Protein AF-A0A357M2C9-F1 (afdb_monomer_lite)

Secondary structure (DSSP, 8-state):
------EEEESS-EEES-EEEEEEEEEEEEEESS-EEEEEEEEEEEEEEEEEEEEEEEEEEESS-EEEEEEEEEEEEEEEE-GGG--TT-GGG--EEEEEEEEEEEEESSEEEEEEEEEEEEE-TT-EEEEEEEEEEEEE-TTSEEEEEEE---

Structure (mmCIF, N/CA/C/O backbone):
data_AF-A0A357M2C9-F1
#
_entry.id   AF-A0A357M2C9-F1
#
loop_
_atom_site.group_PDB
_atom_site.id
_atom_site.type_symbol
_atom_site.label_atom_id
_atom_site.label_alt_id
_atom_site.label_comp_id
_atom_site.label_asym_id
_atom_site.label_entity_id
_atom_site.label_seq_id
_atom_site.pdbx_PDB_ins_code
_atom_site.Cartn_x
_atom_site.Cartn_y
_atom_site.Cartn_z
_atom_site.occupancy
_atom_site.B_iso_or_equiv
_atom_site.auth_seq_id
_atom_site.auth_comp_id
_atom_site.auth_asym_id
_atom_site.auth_atom_id
_atom_site.pdbx_PDB_model_num
ATOM 1 N N . LYS A 1 1 ? 20.982 -2.834 26.273 1.00 33.38 1 LYS A N 1
ATOM 2 C CA . LYS A 1 1 ? 19.939 -1.896 25.787 1.00 33.38 1 LYS A CA 1
ATOM 3 C C . LYS A 1 1 ? 20.613 -0.927 24.812 1.00 33.38 1 LYS A C 1
ATOM 5 O O . LYS A 1 1 ? 21.085 0.119 25.224 1.00 33.38 1 LYS A O 1
ATOM 10 N N . VAL A 1 2 ? 20.811 -1.340 23.558 1.00 24.73 2 VAL A N 1
ATOM 11 C CA . VAL A 1 2 ? 21.519 -0.534 22.548 1.00 24.73 2 VAL A CA 1
ATOM 12 C C . VAL A 1 2 ? 20.490 -0.154 21.496 1.00 24.73 2 VAL A C 1
ATOM 14 O O . VAL A 1 2 ? 20.064 -1.004 20.722 1.00 24.73 2 VAL A O 1
ATOM 17 N N . SER A 1 3 ? 20.064 1.107 21.519 1.00 31.16 3 SER A N 1
ATOM 18 C CA . SER A 1 3 ? 19.352 1.736 20.409 1.00 31.16 3 SER A CA 1
ATOM 19 C C . SER A 1 3 ? 20.303 1.738 19.211 1.00 31.16 3 SER A C 1
ATOM 21 O O . SER A 1 3 ? 21.279 2.486 19.189 1.00 31.16 3 SER A O 1
ATOM 23 N N . ARG A 1 4 ? 20.094 0.825 18.258 1.00 30.69 4 ARG A N 1
ATOM 24 C CA . ARG A 1 4 ? 20.867 0.767 17.014 1.00 30.69 4 ARG A CA 1
ATOM 25 C C . ARG A 1 4 ? 20.050 1.429 15.911 1.00 30.69 4 ARG A C 1
ATOM 27 O O . ARG A 1 4 ? 19.405 0.746 15.128 1.00 30.69 4 ARG A O 1
ATOM 34 N N . ARG A 1 5 ? 20.119 2.762 15.850 1.00 31.97 5 ARG A N 1
ATOM 35 C CA . ARG A 1 5 ? 19.625 3.547 14.711 1.00 31.97 5 ARG A CA 1
ATOM 36 C C . ARG A 1 5 ? 20.379 3.134 13.446 1.00 31.97 5 ARG A C 1
ATOM 38 O O . ARG A 1 5 ? 21.489 3.604 13.211 1.00 31.97 5 ARG A O 1
ATOM 45 N N . PHE A 1 6 ? 19.786 2.263 12.637 1.00 37.00 6 PHE A N 1
ATOM 46 C CA . PHE A 1 6 ? 20.271 1.950 11.294 1.00 37.00 6 PHE A CA 1
ATOM 47 C C . PHE A 1 6 ? 19.428 2.712 10.272 1.00 37.00 6 PHE A C 1
ATOM 49 O O . PHE A 1 6 ? 18.284 2.358 10.003 1.00 37.00 6 PHE A O 1
ATOM 56 N N . GLN A 1 7 ? 20.002 3.770 9.698 1.00 32.69 7 GLN A N 1
ATOM 57 C CA . GLN A 1 7 ? 19.506 4.374 8.464 1.00 32.69 7 GLN A CA 1
ATOM 58 C C . GLN A 1 7 ? 20.240 3.703 7.305 1.00 32.69 7 GLN A C 1
ATOM 60 O O . GLN A 1 7 ? 21.418 3.972 7.082 1.00 32.69 7 GLN A O 1
ATOM 65 N N . SER A 1 8 ? 19.567 2.818 6.570 1.00 44.16 8 SER A N 1
ATOM 66 C CA . SER A 1 8 ? 20.094 2.361 5.282 1.00 44.16 8 SER A CA 1
ATOM 67 C C . SER A 1 8 ? 19.531 3.263 4.186 1.00 44.16 8 SER A C 1
ATOM 69 O O . SER A 1 8 ? 18.324 3.306 3.953 1.00 44.16 8 SER A O 1
ATOM 71 N N . VAL A 1 9 ? 20.413 4.042 3.556 1.00 40.59 9 VAL A N 1
ATOM 72 C CA . VAL A 1 9 ? 20.125 4.789 2.328 1.00 40.59 9 VAL A CA 1
ATOM 73 C C . VAL A 1 9 ? 20.823 4.039 1.207 1.00 40.59 9 VAL A C 1
ATOM 75 O O . VAL A 1 9 ? 22.041 4.122 1.077 1.00 40.59 9 VAL A O 1
ATOM 78 N N . CYS A 1 10 ? 20.075 3.261 0.426 1.00 46.44 10 CYS A N 1
ATOM 79 C CA . CYS A 1 10 ? 20.645 2.576 -0.730 1.00 46.44 10 CYS A CA 1
ATOM 80 C C . CYS A 1 10 ? 20.231 3.285 -2.021 1.00 46.44 10 CYS A C 1
ATOM 82 O O . CYS A 1 10 ? 19.047 3.350 -2.353 1.00 46.44 10 CYS A O 1
ATOM 84 N N . LEU A 1 11 ? 21.230 3.805 -2.736 1.00 36.22 11 LEU A N 1
ATOM 85 C CA . LEU A 1 11 ? 21.119 4.444 -4.052 1.00 36.22 11 LEU A CA 1
ATOM 86 C C . LEU A 1 11 ? 21.347 3.436 -5.207 1.00 36.22 11 LEU A C 1
ATOM 88 O O . LEU A 1 11 ? 21.660 3.840 -6.322 1.00 36.22 11 LEU A O 1
ATOM 92 N N . GLY A 1 12 ? 21.214 2.128 -4.937 1.00 46.25 12 GLY A N 1
ATOM 93 C CA . GLY A 1 12 ? 21.448 1.026 -5.881 1.00 46.25 12 GLY A CA 1
ATOM 94 C C . GLY A 1 12 ? 20.541 -0.192 -5.632 1.00 46.25 12 GLY A C 1
ATOM 95 O O . GLY A 1 12 ? 19.543 -0.098 -4.920 1.00 46.25 12 GLY A O 1
ATOM 96 N N . GLY A 1 13 ? 20.869 -1.340 -6.238 1.00 40.19 13 GLY A N 1
ATOM 97 C CA . GLY A 1 13 ? 20.123 -2.593 -6.071 1.00 40.19 13 GLY A CA 1
ATOM 98 C C . GLY A 1 13 ? 20.445 -3.283 -4.745 1.00 40.19 13 GLY A C 1
ATOM 99 O O . GLY A 1 13 ? 21.511 -3.878 -4.617 1.00 40.19 13 GLY A O 1
ATOM 100 N N . LEU A 1 14 ? 19.536 -3.233 -3.770 1.00 54.22 14 LEU A N 1
ATOM 101 C CA . LEU A 1 14 ? 19.736 -3.870 -2.465 1.00 54.22 14 LEU A CA 1
ATOM 102 C C . LEU A 1 14 ? 18.947 -5.182 -2.384 1.00 54.22 14 LEU A C 1
ATOM 104 O O . LEU A 1 14 ? 17.717 -5.173 -2.448 1.00 54.22 14 LEU A O 1
ATOM 108 N N . ARG A 1 15 ? 19.672 -6.299 -2.237 1.00 49.38 15 ARG A N 1
ATOM 109 C CA . ARG A 1 15 ? 19.131 -7.617 -1.881 1.00 49.38 15 ARG A CA 1
ATOM 110 C C . ARG A 1 15 ? 19.517 -7.932 -0.447 1.00 49.38 15 ARG A C 1
ATOM 112 O O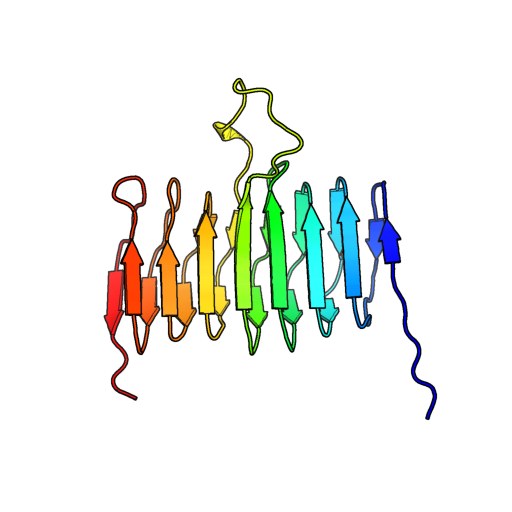 . ARG A 1 15 ? 20.687 -8.188 -0.182 1.00 49.38 15 ARG A O 1
ATOM 119 N N . VAL A 1 16 ? 18.551 -7.908 0.465 1.00 59.19 16 VAL A N 1
ATOM 120 C CA . VAL A 1 16 ? 18.781 -8.290 1.866 1.00 59.19 16 VAL A CA 1
ATOM 121 C C . VAL A 1 16 ? 17.982 -9.543 2.184 1.00 59.19 16 VAL A C 1
ATOM 123 O O . VAL A 1 16 ? 16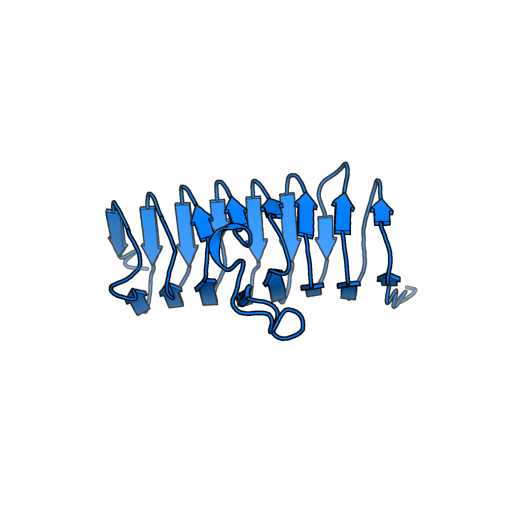.863 -9.713 1.696 1.00 59.19 16 VAL A O 1
ATOM 126 N N . GLN A 1 17 ? 18.574 -10.422 2.989 1.00 42.91 17 GLN A N 1
ATOM 127 C CA . GLN A 1 17 ? 17.877 -11.591 3.512 1.00 42.91 17 GLN A CA 1
ATOM 128 C C . GLN A 1 17 ? 16.994 -11.215 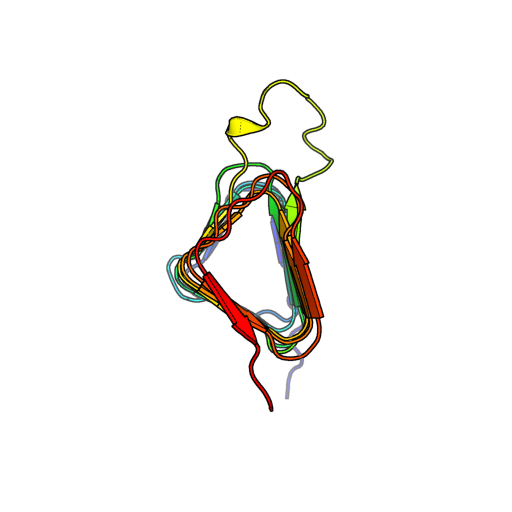4.702 1.00 42.91 17 GLN A C 1
ATOM 130 O O . GLN A 1 17 ? 15.823 -11.537 4.658 1.00 42.91 17 GLN A O 1
ATOM 135 N N . HIS A 1 18 ? 17.494 -10.458 5.685 1.00 41.72 18 HIS A N 1
ATOM 136 C CA . HIS A 1 18 ? 16.724 -10.036 6.861 1.00 41.72 18 HIS A CA 1
ATOM 137 C C . HIS A 1 18 ? 16.897 -8.538 7.128 1.00 41.72 18 HIS A C 1
ATOM 139 O O . HIS A 1 18 ? 18.018 -8.025 7.073 1.00 41.72 18 HIS A O 1
ATOM 145 N N . ILE A 1 19 ? 15.807 -7.828 7.423 1.00 62.38 19 ILE A N 1
ATOM 146 C CA . ILE A 1 19 ? 15.833 -6.385 7.683 1.00 62.38 19 ILE A CA 1
ATOM 147 C C . ILE A 1 19 ? 15.105 -6.102 8.985 1.00 62.38 19 ILE A C 1
ATOM 149 O O . ILE A 1 19 ? 13.907 -6.332 9.092 1.00 62.38 19 ILE A O 1
ATOM 153 N N . GLN A 1 20 ? 15.848 -5.538 9.932 1.00 52.69 20 GLN A N 1
ATOM 154 C CA . GLN A 1 20 ? 15.314 -4.914 11.131 1.00 52.69 20 GLN A CA 1
ATOM 155 C C . GLN A 1 20 ? 15.961 -3.532 11.227 1.00 52.69 20 GLN A C 1
ATOM 157 O O . GLN A 1 20 ? 17.167 -3.416 11.453 1.00 52.69 20 GLN A O 1
ATOM 162 N N . ALA A 1 21 ? 15.186 -2.490 10.943 1.00 58.56 21 ALA A N 1
ATOM 163 C CA . ALA A 1 21 ? 15.667 -1.115 10.913 1.00 58.56 21 ALA A CA 1
ATOM 164 C C . ALA A 1 21 ? 14.552 -0.149 11.323 1.00 58.56 21 ALA A C 1
ATOM 166 O O . ALA A 1 21 ? 13.401 -0.329 10.930 1.00 58.56 21 ALA A O 1
ATOM 167 N N . ASP A 1 22 ? 14.911 0.909 12.049 1.00 54.69 22 ASP A N 1
ATOM 168 C CA . ASP A 1 22 ? 13.975 1.975 12.437 1.00 54.69 22 ASP A CA 1
ATOM 169 C C . ASP A 1 22 ? 13.476 2.739 11.193 1.00 54.69 22 ASP A C 1
ATOM 171 O O . ASP A 1 22 ? 12.319 3.152 11.089 1.00 54.69 22 ASP A O 1
ATOM 175 N N . ARG A 1 23 ? 14.358 2.914 10.196 1.00 56.22 23 ARG A N 1
ATOM 176 C CA . ARG A 1 23 ? 14.035 3.589 8.936 1.00 56.22 23 ARG A CA 1
ATOM 177 C C . ARG A 1 23 ? 14.798 2.992 7.762 1.00 56.22 23 ARG A C 1
ATOM 179 O O . ARG A 1 23 ? 16.027 3.061 7.704 1.00 56.22 23 ARG A O 1
ATOM 186 N N . LEU A 1 24 ? 14.061 2.495 6.776 1.00 67.94 24 LEU A N 1
ATOM 187 C CA . LEU A 1 24 ? 14.617 2.076 5.490 1.00 67.94 24 LEU A CA 1
ATOM 188 C C . LEU A 1 24 ? 14.308 3.123 4.420 1.00 67.94 24 LEU A C 1
ATOM 190 O O . LEU A 1 24 ? 13.157 3.527 4.285 1.00 67.94 24 LEU A O 1
ATOM 194 N N . LYS A 1 25 ? 15.328 3.553 3.662 1.00 65.50 25 LYS A N 1
ATOM 195 C CA . LYS A 1 25 ? 15.178 4.410 2.479 1.00 65.50 25 LYS A CA 1
ATOM 196 C C . LYS A 1 25 ? 15.887 3.781 1.284 1.00 65.50 25 LYS A C 1
ATOM 198 O O . LYS A 1 25 ? 17.114 3.752 1.220 1.00 65.50 25 LYS A O 1
ATOM 203 N N . SER A 1 26 ? 15.121 3.327 0.299 1.00 64.44 26 SER A N 1
ATOM 204 C CA . SER A 1 26 ? 15.677 2.861 -0.976 1.00 64.44 26 SER A CA 1
ATOM 205 C C . SER A 1 26 ? 15.304 3.802 -2.114 1.00 64.44 26 SER A C 1
ATOM 207 O O . SER A 1 26 ? 14.167 4.263 -2.189 1.00 64.44 26 SER A O 1
ATOM 209 N N . SER A 1 27 ? 16.261 4.085 -2.995 1.00 60.62 27 SER A N 1
ATOM 210 C CA . SER A 1 27 ? 16.034 4.755 -4.274 1.00 60.62 27 SER A CA 1
ATOM 211 C C . SER A 1 27 ? 16.590 3.887 -5.401 1.00 60.62 27 SER A C 1
ATOM 213 O O . SER A 1 27 ? 17.799 3.667 -5.444 1.00 60.62 27 SER A O 1
ATOM 215 N N . GLY A 1 28 ? 15.730 3.391 -6.294 1.00 68.19 28 GLY A N 1
ATOM 216 C CA . GLY A 1 28 ? 16.116 2.477 -7.377 1.00 68.19 28 GLY A CA 1
ATOM 217 C C . GLY A 1 28 ? 15.319 1.171 -7.366 1.00 68.19 28 GLY A C 1
ATOM 218 O O . GLY A 1 28 ? 14.097 1.194 -7.492 1.00 68.19 28 GLY A O 1
ATOM 219 N N . TYR A 1 29 ? 15.998 0.028 -7.262 1.00 63.12 29 TYR A N 1
ATOM 220 C CA . TYR A 1 29 ? 15.362 -1.289 -7.157 1.00 63.12 29 TYR A CA 1
ATOM 221 C C . TYR A 1 29 ? 15.661 -1.901 -5.790 1.00 63.12 29 TYR A C 1
ATOM 223 O O . TYR A 1 29 ? 16.814 -2.164 -5.449 1.00 63.12 29 TYR A O 1
ATOM 231 N N . PHE A 1 30 ? 14.612 -2.160 -5.022 1.00 70.44 30 PHE A N 1
ATOM 232 C CA . PHE A 1 30 ? 14.691 -2.830 -3.738 1.00 70.44 30 PHE A CA 1
ATOM 233 C C . PHE A 1 30 ? 14.046 -4.204 -3.838 1.00 70.44 30 PHE A C 1
ATOM 235 O O . PHE A 1 30 ? 12.903 -4.330 -4.277 1.00 70.44 30 PHE A O 1
ATOM 242 N N . SER A 1 31 ? 14.749 -5.239 -3.391 1.00 69.19 31 SER A N 1
ATOM 243 C CA . SER A 1 31 ? 14.124 -6.546 -3.224 1.00 69.19 31 SER A CA 1
ATOM 244 C C . SER A 1 31 ? 14.604 -7.226 -1.960 1.00 69.19 31 SER A C 1
ATOM 246 O O . SER A 1 31 ? 15.810 -7.334 -1.751 1.00 69.19 31 SER A O 1
ATOM 248 N N . ALA A 1 32 ? 13.683 -7.736 -1.156 1.00 69.25 32 ALA A N 1
ATOM 249 C CA . ALA A 1 32 ? 14.007 -8.559 0.001 1.00 69.25 32 ALA A CA 1
ATOM 250 C C . ALA A 1 32 ? 13.602 -10.007 -0.285 1.00 69.25 32 ALA A C 1
ATOM 252 O O . ALA A 1 32 ? 12.560 -10.255 -0.890 1.00 69.25 32 ALA A O 1
ATOM 253 N N . ALA A 1 33 ? 14.457 -10.955 0.103 1.00 60.72 33 ALA A N 1
ATOM 254 C CA . ALA A 1 33 ? 14.182 -12.382 -0.079 1.00 60.72 33 ALA A CA 1
ATOM 255 C C . ALA A 1 33 ? 13.254 -12.948 1.010 1.00 60.72 33 ALA A C 1
ATOM 257 O O . ALA A 1 33 ? 12.643 -13.991 0.800 1.00 60.72 33 ALA A O 1
ATOM 258 N N . GLN A 1 34 ? 13.160 -12.269 2.155 1.00 70.62 34 GLN A N 1
ATOM 259 C CA . GLN A 1 34 ? 12.276 -12.614 3.268 1.00 70.62 34 GLN A CA 1
ATOM 260 C C . GLN A 1 34 ? 11.388 -11.417 3.625 1.00 70.62 34 GLN A C 1
ATOM 262 O O . GLN A 1 34 ? 11.499 -10.336 3.033 1.00 70.62 34 GLN A O 1
ATOM 267 N N . ASP A 1 35 ? 10.519 -11.626 4.607 1.00 83.44 35 ASP A N 1
ATOM 268 C CA . ASP A 1 35 ? 9.646 -10.601 5.162 1.00 83.44 35 ASP A CA 1
ATOM 269 C C . ASP A 1 35 ? 10.449 -9.451 5.788 1.00 83.44 35 ASP A C 1
ATOM 271 O O . ASP A 1 35 ? 11.514 -9.642 6.377 1.00 83.44 35 ASP A O 1
ATOM 275 N N . ALA A 1 36 ? 9.921 -8.235 5.667 1.00 83.62 36 ALA A N 1
ATOM 276 C CA . ALA A 1 36 ? 10.498 -7.035 6.257 1.00 83.62 36 ALA A CA 1
ATOM 277 C C . ALA A 1 36 ? 9.623 -6.538 7.414 1.00 83.62 36 ALA A C 1
ATOM 279 O O . ALA A 1 36 ? 8.423 -6.318 7.233 1.00 83.62 36 ALA A O 1
ATOM 280 N N . ALA A 1 37 ? 10.236 -6.313 8.579 1.00 86.31 37 ALA A N 1
ATOM 281 C CA . ALA A 1 37 ? 9.600 -5.712 9.749 1.00 86.31 37 ALA A CA 1
ATOM 282 C C . ALA A 1 37 ? 10.404 -4.484 10.200 1.00 86.31 37 ALA A C 1
ATOM 284 O O . ALA A 1 37 ? 11.590 -4.584 10.523 1.00 86.31 37 ALA A O 1
ATOM 285 N N . VAL A 1 38 ? 9.775 -3.310 10.172 1.00 85.44 38 VAL A N 1
ATOM 286 C CA . VAL A 1 38 ? 10.428 -2.017 10.442 1.00 85.44 38 VAL A CA 1
ATOM 287 C C . VAL A 1 38 ? 9.518 -1.092 11.248 1.00 85.44 38 VAL A C 1
ATOM 289 O O . VAL A 1 38 ? 8.319 -1.318 11.343 1.00 85.44 38 VAL A O 1
ATOM 292 N N . GLU A 1 39 ? 10.052 -0.009 11.804 1.00 86.56 39 GLU A N 1
ATOM 293 C CA . GLU A 1 39 ? 9.205 1.043 12.387 1.00 86.56 39 GLU A CA 1
ATOM 294 C C . GLU A 1 39 ? 8.626 1.935 11.274 1.00 86.56 39 GLU A C 1
ATOM 296 O O . GLU A 1 39 ? 7.413 2.145 11.189 1.00 86.56 39 GLU A O 1
ATOM 301 N N . THR A 1 40 ? 9.491 2.410 10.368 1.00 85.44 40 THR A N 1
ATOM 302 C CA . THR A 1 40 ? 9.114 3.209 9.192 1.00 85.44 40 THR A CA 1
ATOM 303 C C . THR A 1 40 ? 9.759 2.681 7.909 1.00 85.44 40 THR A C 1
ATOM 305 O O . THR A 1 40 ? 10.967 2.430 7.848 1.00 85.44 40 THR A O 1
ATOM 308 N N . PHE A 1 41 ? 8.964 2.548 6.847 1.00 90.50 41 PHE A N 1
ATOM 309 C CA . PHE A 1 41 ? 9.428 2.127 5.526 1.00 90.50 41 PHE A CA 1
ATOM 310 C C . PHE A 1 41 ? 9.245 3.245 4.503 1.00 90.50 41 PHE A C 1
ATOM 312 O O . PHE A 1 41 ? 8.131 3.715 4.288 1.00 90.50 41 PHE A O 1
ATOM 319 N N . TYR A 1 42 ? 10.318 3.631 3.817 1.00 89.69 42 TYR A N 1
ATOM 320 C CA . TYR A 1 42 ? 10.253 4.513 2.660 1.00 89.69 42 TYR A CA 1
ATOM 321 C C . TYR A 1 42 ? 10.988 3.883 1.475 1.00 89.69 42 TYR A C 1
ATOM 323 O O . TYR A 1 42 ? 12.156 3.500 1.566 1.00 89.69 42 TYR A O 1
ATOM 331 N N . ALA A 1 43 ? 10.343 3.842 0.316 1.00 87.62 43 ALA A N 1
ATOM 332 C CA . ALA A 1 43 ? 11.011 3.448 -0.917 1.00 87.62 43 ALA A CA 1
ATOM 333 C C . ALA A 1 43 ? 10.566 4.308 -2.092 1.00 87.62 43 ALA A C 1
ATOM 335 O O . ALA A 1 43 ? 9.393 4.640 -2.227 1.00 87.62 43 ALA A O 1
ATOM 336 N N . GLU A 1 44 ? 11.505 4.624 -2.975 1.00 86.44 44 GLU A N 1
ATOM 337 C CA . GLU A 1 44 ? 11.261 5.305 -4.236 1.00 86.44 44 GLU A CA 1
ATOM 338 C C . GLU A 1 44 ? 11.857 4.499 -5.398 1.00 86.44 44 GLU A C 1
ATOM 340 O O . GLU A 1 44 ? 13.071 4.350 -5.503 1.00 86.44 44 GLU A O 1
ATOM 345 N N . GLY A 1 45 ? 11.017 3.968 -6.287 1.00 83.81 45 GLY A N 1
ATOM 346 C CA . GLY A 1 45 ? 11.450 3.110 -7.392 1.00 83.81 45 GLY A CA 1
ATOM 347 C C . GLY A 1 45 ? 10.617 1.836 -7.529 1.00 83.81 45 GLY A C 1
ATOM 348 O O . GLY A 1 45 ? 9.389 1.917 -7.578 1.00 83.81 45 GLY A O 1
ATOM 349 N N . ALA A 1 46 ? 11.284 0.687 -7.640 1.00 84.81 46 ALA A N 1
ATOM 350 C CA . ALA A 1 46 ? 10.680 -0.647 -7.643 1.00 84.81 46 ALA A CA 1
ATOM 351 C C . ALA A 1 46 ? 10.923 -1.357 -6.312 1.00 84.81 46 ALA A C 1
ATOM 353 O O . ALA A 1 46 ? 12.023 -1.297 -5.763 1.00 84.81 46 ALA A O 1
ATOM 354 N N . VAL A 1 47 ? 9.909 -2.073 -5.835 1.00 88.94 47 VAL A N 1
ATOM 355 C CA . VAL A 1 47 ? 9.960 -2.870 -4.609 1.00 88.94 47 VAL A CA 1
ATOM 356 C C . VAL A 1 47 ? 9.460 -4.280 -4.899 1.00 88.94 47 VAL A C 1
ATOM 358 O O . VAL A 1 47 ? 8.371 -4.436 -5.443 1.00 88.94 47 VAL A O 1
ATOM 361 N N . LYS A 1 48 ? 10.234 -5.300 -4.522 1.00 89.94 48 LYS A N 1
ATOM 362 C CA . LYS A 1 48 ? 9.814 -6.706 -4.559 1.00 89.94 48 LYS A CA 1
ATOM 363 C C . LYS A 1 48 ? 10.044 -7.377 -3.205 1.00 89.94 48 LYS A C 1
ATOM 365 O O . LYS A 1 48 ? 11.188 -7.641 -2.843 1.00 89.94 48 LYS A O 1
ATOM 370 N N . ILE A 1 49 ? 8.977 -7.627 -2.455 1.00 88.75 49 ILE A N 1
ATOM 371 C CA . ILE A 1 49 ? 9.013 -8.221 -1.106 1.00 88.75 49 ILE A CA 1
ATOM 372 C C . ILE A 1 49 ? 7.824 -9.176 -0.986 1.00 88.75 49 ILE A C 1
ATOM 374 O O . ILE A 1 49 ? 6.795 -8.909 -1.586 1.00 88.75 49 ILE A O 1
ATOM 378 N N . HIS A 1 50 ? 7.927 -10.258 -0.216 1.00 90.81 50 HIS A N 1
ATOM 379 C CA . HIS A 1 50 ? 6.759 -11.096 0.074 1.00 90.81 50 HIS A CA 1
ATOM 380 C C . HIS A 1 50 ? 5.815 -10.393 1.067 1.00 90.81 50 HIS A C 1
ATOM 382 O O . HIS A 1 50 ? 4.716 -9.982 0.696 1.00 90.81 50 HIS A O 1
ATOM 388 N N . ARG A 1 51 ? 6.269 -10.134 2.304 1.00 92.00 51 ARG A N 1
ATOM 389 C CA . ARG A 1 51 ? 5.503 -9.355 3.291 1.00 92.00 51 ARG A CA 1
ATOM 390 C C . ARG A 1 51 ? 6.278 -8.164 3.841 1.00 92.00 51 ARG A C 1
ATOM 392 O O . ARG A 1 51 ? 7.461 -8.264 4.159 1.00 92.00 51 ARG A O 1
ATOM 399 N N . LEU A 1 52 ? 5.583 -7.045 4.017 1.00 93.75 52 LEU A N 1
ATOM 400 C CA . LEU A 1 52 ? 6.099 -5.829 4.639 1.00 93.75 52 LEU A CA 1
ATOM 401 C C . LEU A 1 52 ? 5.198 -5.425 5.808 1.00 93.75 52 LEU A C 1
ATOM 403 O O . LEU A 1 52 ? 4.015 -5.153 5.615 1.00 93.75 52 LEU A O 1
ATOM 407 N N . THR A 1 53 ? 5.769 -5.358 7.008 1.00 93.38 53 THR A N 1
ATOM 408 C CA . THR A 1 53 ? 5.089 -4.882 8.218 1.00 93.38 53 THR A CA 1
ATOM 409 C C . THR A 1 53 ? 5.797 -3.645 8.760 1.00 93.38 53 THR A C 1
ATOM 411 O O . THR A 1 53 ? 7.020 -3.660 8.913 1.00 93.38 53 THR A O 1
ATOM 414 N N . ALA A 1 54 ? 5.044 -2.584 9.058 1.00 91.75 54 ALA A N 1
ATOM 415 C CA . ALA A 1 54 ? 5.586 -1.386 9.693 1.00 91.75 54 ALA A CA 1
ATOM 416 C C . ALA A 1 54 ? 4.759 -0.905 10.888 1.00 91.75 54 ALA A C 1
ATOM 418 O O . ALA A 1 54 ? 3.540 -0.784 10.792 1.00 91.75 54 ALA A O 1
ATOM 419 N N . GLU A 1 55 ? 5.407 -0.551 11.993 1.00 90.50 55 GLU A N 1
ATOM 420 C CA . GLU A 1 55 ? 4.700 -0.082 13.195 1.00 90.50 55 GLU A CA 1
ATOM 421 C C . GLU A 1 55 ? 4.073 1.309 13.012 1.00 90.50 55 GLU A C 1
ATOM 423 O O . GLU A 1 55 ? 2.962 1.543 13.480 1.00 90.50 55 GLU A O 1
ATOM 428 N N . SER A 1 56 ? 4.741 2.212 12.286 1.00 91.88 56 SER A N 1
ATOM 429 C CA . SER A 1 56 ? 4.315 3.613 12.155 1.00 91.88 56 SER A CA 1
ATOM 430 C C . SER A 1 56 ? 3.858 3.988 10.747 1.00 91.88 56 SER A C 1
ATOM 432 O O . SER A 1 56 ? 2.766 4.537 10.568 1.00 91.88 56 SER A O 1
ATOM 434 N N . SER A 1 57 ? 4.691 3.760 9.727 1.00 93.44 57 SER A N 1
ATOM 435 C CA . SER A 1 57 ? 4.335 4.184 8.370 1.00 93.44 57 SER A CA 1
ATOM 436 C C . SER A 1 57 ? 5.046 3.434 7.253 1.00 93.44 57 SER A C 1
ATOM 438 O O . SER A 1 57 ? 6.187 2.987 7.386 1.00 93.44 57 SER A O 1
ATOM 440 N N . ILE A 1 58 ? 4.358 3.352 6.115 1.00 96.12 58 ILE A N 1
ATOM 441 C CA . ILE A 1 58 ? 4.873 2.850 4.844 1.00 96.12 58 ILE A CA 1
ATOM 442 C C . ILE A 1 58 ? 4.599 3.901 3.775 1.00 96.12 58 ILE A C 1
ATOM 444 O O . ILE A 1 58 ? 3.447 4.219 3.485 1.00 96.12 58 ILE A O 1
ATOM 448 N N . GLU A 1 59 ? 5.652 4.408 3.145 1.00 95.69 59 GLU A N 1
ATOM 449 C CA . GLU A 1 59 ? 5.553 5.295 1.992 1.00 95.69 59 GLU A CA 1
ATOM 450 C C . GLU A 1 59 ? 6.280 4.696 0.785 1.00 95.69 59 GLU A C 1
ATOM 452 O O . GLU A 1 59 ? 7.498 4.511 0.781 1.00 95.69 59 GLU A O 1
ATOM 457 N N . LEU A 1 60 ? 5.520 4.423 -0.274 1.00 94.00 60 LEU A N 1
ATOM 458 C CA . LEU A 1 60 ? 6.024 3.927 -1.547 1.00 94.00 60 LEU A CA 1
ATOM 459 C C . LEU A 1 60 ? 5.837 4.992 -2.625 1.00 94.00 60 LEU A C 1
ATOM 461 O O . LEU A 1 60 ? 4.720 5.389 -2.960 1.00 94.00 60 LEU A O 1
ATOM 465 N N . ARG A 1 61 ? 6.947 5.425 -3.214 1.00 92.12 61 ARG A N 1
ATOM 466 C CA . ARG A 1 61 ? 6.999 6.283 -4.395 1.00 92.12 61 ARG A CA 1
ATOM 467 C C . ARG A 1 61 ? 7.323 5.430 -5.612 1.00 92.12 61 ARG A C 1
ATOM 469 O O . ARG A 1 61 ? 8.477 5.130 -5.892 1.00 92.12 61 ARG A O 1
ATOM 476 N N . LEU A 1 62 ? 6.296 5.015 -6.341 1.00 88.69 62 LEU A N 1
ATOM 477 C CA . LEU A 1 62 ? 6.430 4.118 -7.484 1.00 88.69 62 LEU A CA 1
ATOM 478 C C . LEU A 1 62 ? 7.219 4.802 -8.602 1.00 88.69 62 LEU A C 1
ATOM 480 O O . LEU A 1 62 ? 6.737 5.753 -9.218 1.00 88.69 62 LEU A O 1
ATOM 484 N N . GLY A 1 63 ? 8.430 4.314 -8.863 1.00 83.44 63 GLY A N 1
ATOM 485 C CA . GLY A 1 63 ? 9.224 4.654 -10.045 1.00 83.44 63 GLY A CA 1
ATOM 486 C C . GLY A 1 63 ? 9.154 3.574 -11.130 1.00 83.44 63 GLY A C 1
ATOM 487 O O . GLY A 1 63 ? 9.363 3.870 -12.301 1.00 83.44 63 GLY A O 1
ATOM 488 N N . ASN A 1 64 ? 8.806 2.337 -10.772 1.00 83.25 64 ASN A N 1
ATOM 489 C CA . ASN A 1 64 ? 8.633 1.214 -11.700 1.00 83.25 64 ASN A CA 1
ATOM 490 C C . ASN A 1 64 ? 7.608 0.214 -11.108 1.00 83.25 64 ASN A C 1
ATOM 492 O O . ASN A 1 64 ? 6.923 0.550 -10.137 1.00 83.25 64 ASN A O 1
ATOM 496 N N . ARG A 1 65 ? 7.446 -0.978 -11.694 1.00 88.38 65 ARG A N 1
ATOM 497 C CA . ARG A 1 65 ? 6.581 -2.038 -11.158 1.00 88.38 65 ARG A CA 1
ATOM 498 C C . ARG A 1 65 ? 7.089 -2.516 -9.801 1.00 88.38 65 ARG A C 1
ATOM 500 O O . ARG A 1 65 ? 8.281 -2.779 -9.641 1.00 88.38 65 ARG A O 1
ATOM 507 N N . SER A 1 66 ? 6.160 -2.671 -8.869 1.00 91.75 66 SER A N 1
ATOM 508 C CA . SER A 1 66 ? 6.413 -3.193 -7.532 1.00 91.75 66 SER A CA 1
ATOM 509 C C . SER A 1 66 ? 5.443 -4.327 -7.228 1.00 91.75 66 SER A C 1
ATOM 511 O O . SER A 1 66 ? 4.273 -4.268 -7.612 1.00 91.75 66 SER A O 1
ATOM 513 N N . THR A 1 67 ? 5.923 -5.339 -6.518 1.00 94.31 67 THR A N 1
ATOM 514 C CA . THR A 1 67 ? 5.132 -6.485 -6.067 1.00 94.31 67 THR A CA 1
ATOM 515 C C . THR A 1 67 ? 5.385 -6.677 -4.582 1.00 94.31 67 THR A C 1
ATOM 517 O O . THR A 1 67 ? 6.530 -6.886 -4.175 1.00 94.31 67 THR A O 1
ATOM 520 N N . ILE A 1 68 ? 4.329 -6.549 -3.786 1.00 95.50 68 ILE A N 1
ATOM 521 C CA . ILE A 1 68 ? 4.361 -6.837 -2.355 1.00 95.50 68 ILE A CA 1
ATOM 522 C C . ILE A 1 68 ? 3.097 -7.602 -2.024 1.00 95.50 68 ILE A C 1
ATOM 524 O O . ILE A 1 68 ? 2.032 -7.010 -2.106 1.00 95.50 68 ILE A O 1
ATOM 528 N N . ASP A 1 69 ? 3.193 -8.872 -1.655 1.00 95.88 69 ASP A N 1
ATOM 529 C CA . ASP A 1 69 ? 2.003 -9.719 -1.515 1.00 95.88 69 ASP A CA 1
ATOM 530 C C . ASP A 1 69 ? 1.153 -9.250 -0.327 1.00 95.88 69 ASP A C 1
ATOM 532 O O . ASP A 1 69 ? -0.053 -9.045 -0.461 1.00 95.88 69 ASP A O 1
ATOM 536 N N . VAL A 1 70 ? 1.792 -8.939 0.807 1.00 96.75 70 VAL A N 1
ATOM 537 C CA . VAL A 1 70 ? 1.096 -8.409 1.990 1.00 96.75 70 VAL A CA 1
ATOM 538 C C . VAL A 1 70 ? 1.777 -7.161 2.538 1.00 96.75 70 VAL A C 1
ATOM 540 O O . VAL A 1 70 ? 2.963 -7.173 2.870 1.00 96.75 70 VAL A O 1
ATOM 543 N N . ILE A 1 71 ? 0.995 -6.100 2.717 1.00 97.75 71 ILE A N 1
ATOM 544 C CA . ILE A 1 71 ? 1.401 -4.868 3.392 1.00 97.75 71 ILE A CA 1
ATOM 545 C C . ILE A 1 71 ? 0.564 -4.714 4.658 1.00 97.75 71 ILE A C 1
ATOM 547 O O . ILE A 1 71 ? -0.663 -4.692 4.589 1.00 97.75 71 ILE A O 1
ATOM 551 N N . LYS A 1 72 ? 1.222 -4.561 5.808 1.00 97.44 72 LYS A N 1
ATOM 552 C CA . LYS A 1 72 ? 0.561 -4.260 7.081 1.00 97.44 72 LYS A CA 1
ATOM 553 C C . LYS A 1 72 ? 1.208 -3.075 7.774 1.00 97.44 72 LYS A C 1
ATOM 555 O O . LYS A 1 72 ? 2.430 -3.015 7.890 1.00 97.44 72 LYS A O 1
ATOM 560 N N . SER A 1 73 ? 0.405 -2.155 8.290 1.00 96.12 73 SER A N 1
ATOM 561 C CA . SER A 1 73 ? 0.898 -1.129 9.199 1.00 96.12 73 SER A CA 1
ATOM 562 C C . SER A 1 73 ? -0.127 -0.743 10.247 1.00 96.12 73 SER A C 1
ATOM 564 O O . SER A 1 73 ? -1.289 -0.550 9.923 1.00 96.12 73 SER A O 1
ATOM 566 N N . SER A 1 74 ? 0.307 -0.547 11.492 1.00 92.38 74 SER A N 1
ATOM 567 C CA . SER A 1 74 ? -0.567 0.001 12.540 1.00 92.38 74 SER A CA 1
ATOM 568 C C . SER A 1 74 ? -0.854 1.499 12.351 1.00 92.38 74 SER A C 1
ATOM 570 O O . SER A 1 74 ? -1.714 2.053 13.032 1.00 92.38 74 SER A O 1
ATOM 572 N N . GLY A 1 75 ? -0.155 2.167 11.428 1.00 94.88 75 GLY A N 1
ATOM 573 C CA . GLY A 1 75 ? -0.325 3.586 11.139 1.00 94.88 75 GLY A CA 1
ATOM 574 C C . GLY A 1 75 ? -0.698 3.857 9.685 1.00 94.88 75 GLY A C 1
ATOM 575 O O . GLY A 1 75 ? -1.755 3.440 9.209 1.00 94.88 75 GLY A O 1
ATOM 576 N N . THR A 1 76 ? 0.138 4.629 8.992 1.00 97.44 76 THR A N 1
ATOM 577 C CA . THR A 1 76 ? -0.195 5.182 7.667 1.00 97.44 76 THR A CA 1
ATOM 578 C C . THR A 1 76 ? 0.439 4.393 6.526 1.00 97.44 76 THR A C 1
ATOM 580 O O . THR A 1 76 ? 1.620 4.054 6.566 1.00 97.44 76 THR A O 1
ATOM 583 N N . ILE A 1 77 ? -0.325 4.151 5.461 1.00 98.44 77 ILE A N 1
ATOM 584 C CA . ILE A 1 77 ? 0.172 3.541 4.224 1.00 98.44 77 ILE A CA 1
ATOM 585 C C . ILE A 1 77 ? -0.104 4.497 3.072 1.00 98.44 77 ILE A C 1
ATOM 587 O O . ILE A 1 77 ? -1.251 4.817 2.774 1.00 98.44 77 ILE A O 1
ATOM 591 N N . THR A 1 78 ? 0.949 4.952 2.400 1.00 98.19 78 THR A N 1
ATOM 592 C CA . THR A 1 78 ? 0.849 5.848 1.246 1.00 98.19 78 THR A CA 1
ATOM 593 C C . THR A 1 78 ? 1.587 5.267 0.050 1.00 98.19 78 THR A C 1
ATOM 595 O O . THR A 1 78 ? 2.801 5.090 0.083 1.00 98.19 78 THR A O 1
ATOM 598 N N . VAL A 1 79 ? 0.871 5.050 -1.050 1.00 97.25 79 VAL A N 1
ATOM 599 C CA . VAL A 1 79 ? 1.435 4.651 -2.343 1.00 97.25 79 VAL A CA 1
ATOM 600 C C . VAL A 1 79 ? 1.144 5.751 -3.350 1.00 97.25 79 VAL A C 1
ATOM 602 O O . VAL A 1 79 ? -0.012 6.059 -3.623 1.00 97.25 79 VAL A O 1
ATOM 605 N N . LYS A 1 80 ? 2.189 6.376 -3.892 1.00 93.75 80 LYS A N 1
ATOM 606 C CA . LYS A 1 80 ? 2.098 7.496 -4.841 1.00 93.75 80 LYS A CA 1
ATOM 607 C C . LYS A 1 80 ? 3.095 7.305 -5.986 1.00 93.75 80 LYS A C 1
ATOM 609 O O . LYS A 1 80 ? 4.094 6.616 -5.805 1.00 93.75 80 LYS A O 1
ATOM 614 N N . PRO A 1 81 ? 2.897 7.921 -7.159 1.00 88.19 81 PRO A N 1
ATOM 615 C CA . PRO A 1 81 ? 3.949 7.973 -8.172 1.00 88.19 81 PRO A CA 1
ATOM 616 C C . PRO A 1 81 ? 5.176 8.755 -7.665 1.00 88.19 81 PRO A C 1
ATOM 618 O O . PRO A 1 81 ? 5.051 9.703 -6.882 1.00 88.19 81 PRO A O 1
ATOM 621 N N . SER A 1 82 ? 6.369 8.364 -8.118 1.00 82.88 82 SER A N 1
ATOM 622 C CA . SER A 1 82 ? 7.599 9.146 -7.937 1.00 82.88 82 SER A CA 1
ATOM 623 C C . SER A 1 82 ? 7.570 10.392 -8.827 1.00 82.88 82 SER A C 1
ATOM 625 O O . SER A 1 82 ? 7.263 10.309 -10.016 1.00 82.88 82 SER A O 1
ATOM 627 N N . LEU A 1 83 ? 7.925 11.546 -8.253 1.00 75.12 83 LEU A N 1
ATOM 628 C CA . LEU A 1 83 ? 8.039 12.819 -8.975 1.00 75.12 83 LEU A CA 1
ATOM 629 C C . LEU A 1 83 ? 9.354 12.937 -9.761 1.00 75.12 83 LEU A C 1
ATOM 631 O O . LEU A 1 83 ? 9.459 13.764 -10.656 1.00 75.12 83 LEU A O 1
ATOM 635 N N . LYS A 1 84 ? 10.360 12.102 -9.468 1.00 66.44 84 LYS A N 1
ATOM 636 C CA . LYS A 1 84 ? 11.667 12.145 -10.148 1.00 66.44 84 LYS A CA 1
ATOM 637 C C . LYS A 1 84 ? 11.617 11.621 -11.584 1.00 66.44 84 LYS A C 1
ATOM 639 O O . LYS A 1 84 ? 12.492 11.926 -12.383 1.00 66.44 84 LYS A O 1
ATOM 644 N N . LEU A 1 85 ? 10.583 10.854 -11.923 1.00 58.59 85 LEU A N 1
ATOM 645 C CA . LEU A 1 85 ? 10.334 10.300 -13.256 1.00 58.59 85 LEU A CA 1
ATOM 646 C C . LEU A 1 85 ? 9.300 11.138 -14.026 1.00 58.59 85 LEU A C 1
ATOM 648 O O . LEU A 1 85 ? 8.369 10.599 -14.625 1.00 58.59 85 LEU A O 1
ATOM 652 N N . MET A 1 86 ? 9.485 12.463 -14.020 1.00 52.81 86 MET A N 1
ATOM 653 C CA . MET A 1 86 ? 8.649 13.471 -14.697 1.00 52.81 86 MET A CA 1
ATOM 654 C C . MET A 1 86 ? 8.557 13.329 -16.232 1.00 52.81 86 MET A C 1
ATOM 656 O O . MET A 1 86 ? 7.849 14.105 -16.871 1.00 52.81 86 MET A O 1
ATOM 660 N N . ASN A 1 87 ? 9.191 12.323 -16.845 1.00 49.88 87 ASN A N 1
ATOM 661 C CA . ASN A 1 87 ? 8.988 12.024 -18.261 1.00 49.88 87 ASN A CA 1
ATOM 662 C C . ASN A 1 87 ? 7.618 11.350 -18.459 1.00 49.88 87 ASN A C 1
ATOM 664 O O . ASN A 1 87 ? 7.413 10.169 -18.167 1.00 49.88 87 ASN A O 1
ATOM 668 N N . ALA A 1 88 ? 6.680 12.139 -18.984 1.00 48.38 88 ALA A N 1
ATOM 669 C CA . ALA A 1 88 ? 5.264 11.846 -19.219 1.00 48.38 88 ALA A CA 1
ATOM 670 C C . ALA A 1 88 ? 4.958 10.667 -20.172 1.00 48.38 88 ALA A C 1
ATOM 672 O O . ALA A 1 88 ? 3.794 10.371 -20.422 1.00 48.38 88 ALA A O 1
ATOM 673 N N . LEU A 1 89 ? 5.970 9.968 -20.689 1.00 48.38 89 LEU A N 1
ATOM 674 C CA . LEU A 1 89 ? 5.809 8.967 -21.748 1.00 48.38 89 LEU A CA 1
ATOM 675 C C . LEU A 1 89 ? 5.531 7.539 -21.255 1.00 48.38 89 LEU A C 1
ATOM 677 O O . LEU A 1 89 ? 5.196 6.684 -22.067 1.00 48.38 89 LEU A O 1
ATOM 681 N N . ILE A 1 90 ? 5.648 7.249 -19.951 1.00 52.75 90 ILE A N 1
ATOM 682 C CA . ILE A 1 90 ? 5.513 5.868 -19.445 1.00 52.75 90 ILE A CA 1
ATOM 683 C C . ILE A 1 90 ? 4.692 5.764 -18.131 1.00 52.75 90 ILE A C 1
ATOM 685 O O . ILE A 1 90 ? 5.137 5.150 -17.158 1.00 52.75 90 ILE A O 1
ATOM 689 N N . PRO A 1 91 ? 3.478 6.345 -18.026 1.00 51.72 91 PRO A N 1
ATOM 690 C CA . PRO A 1 91 ? 2.616 6.129 -16.857 1.00 51.72 91 PRO A CA 1
ATOM 691 C C . PRO A 1 91 ? 2.187 4.658 -16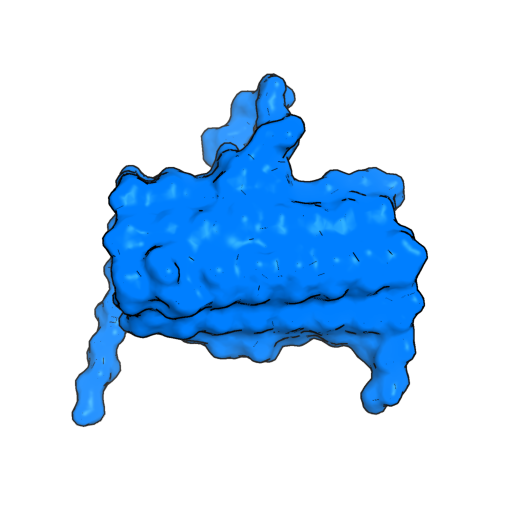.701 1.00 51.72 91 PRO A C 1
ATOM 693 O O . PRO A 1 91 ? 1.930 4.211 -15.588 1.00 51.72 91 PRO A O 1
ATOM 696 N N . TYR A 1 92 ? 2.181 3.884 -17.791 1.00 54.44 92 TYR A N 1
ATOM 697 C CA . TYR A 1 92 ? 1.654 2.515 -17.825 1.00 54.44 92 TYR A CA 1
ATOM 698 C C . TYR A 1 92 ? 2.517 1.466 -17.096 1.00 54.44 92 TYR A C 1
ATOM 700 O O . TYR A 1 92 ? 2.064 0.352 -16.842 1.00 54.44 92 TYR A O 1
ATOM 708 N N . PHE A 1 93 ? 3.767 1.790 -16.751 1.00 65.25 93 PHE A N 1
ATOM 709 C CA . PHE A 1 93 ? 4.710 0.816 -16.185 1.00 65.25 93 PHE A CA 1
ATOM 710 C C . PHE A 1 93 ? 4.922 0.964 -14.676 1.00 65.25 93 PHE A C 1
ATOM 712 O O . PHE A 1 93 ? 5.652 0.176 -14.083 1.00 65.25 93 PHE A O 1
ATOM 719 N N . ARG A 1 94 ? 4.280 1.941 -14.031 1.00 81.88 94 ARG A N 1
ATOM 720 C CA . ARG A 1 94 ? 4.391 2.156 -12.585 1.00 81.88 94 ARG A CA 1
ATOM 721 C C . ARG A 1 94 ? 3.123 1.654 -11.925 1.00 81.88 94 ARG A C 1
ATOM 723 O O . ARG A 1 94 ? 2.085 2.294 -12.037 1.00 81.88 94 ARG A O 1
ATOM 730 N N . LYS A 1 95 ? 3.206 0.491 -11.284 1.00 91.31 95 LYS A N 1
ATOM 731 C CA . LYS A 1 95 ? 2.065 -0.129 -10.614 1.00 91.31 95 LYS A CA 1
ATOM 732 C C . LYS A 1 95 ? 2.530 -0.967 -9.433 1.00 91.31 95 LYS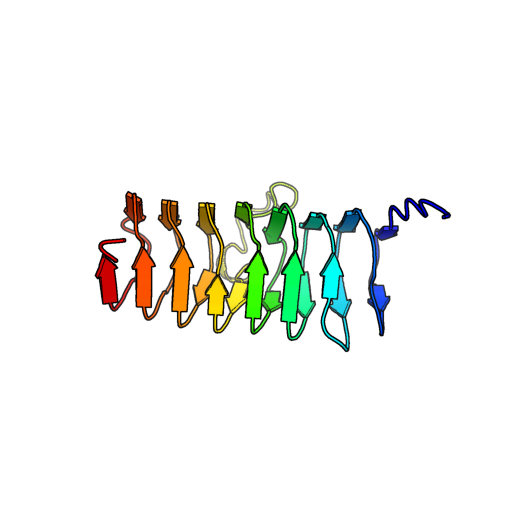 A C 1
ATOM 734 O O . LYS A 1 95 ? 3.515 -1.693 -9.563 1.00 91.31 95 LYS A O 1
ATOM 739 N N . LEU A 1 96 ? 1.828 -0.864 -8.310 1.00 96.19 96 LEU A N 1
ATOM 740 C CA . LEU A 1 96 ? 1.940 -1.815 -7.209 1.00 96.19 96 LEU A CA 1
ATOM 741 C C . LEU A 1 96 ? 0.950 -2.957 -7.445 1.00 96.19 96 LEU A C 1
ATOM 743 O O . LEU A 1 96 ? -0.211 -2.700 -7.747 1.00 96.19 96 LEU A O 1
ATOM 747 N N . THR A 1 97 ? 1.408 -4.198 -7.317 1.00 97.00 97 THR A N 1
ATOM 748 C CA . THR A 1 97 ? 0.544 -5.383 -7.216 1.00 97.00 97 THR A CA 1
ATOM 749 C C . THR A 1 97 ? 0.676 -5.946 -5.811 1.00 97.00 97 THR A C 1
ATOM 751 O O . THR A 1 97 ? 1.800 -6.113 -5.333 1.00 97.00 97 THR A O 1
ATOM 754 N N . CYS A 1 98 ? -0.457 -6.181 -5.162 1.00 97.38 98 CYS A N 1
ATOM 755 C CA . CYS A 1 98 ? -0.548 -6.661 -3.794 1.00 97.38 98 CYS A CA 1
ATOM 756 C C . CYS A 1 98 ? -1.747 -7.597 -3.653 1.00 97.38 98 CYS A C 1
ATOM 758 O O . CYS A 1 98 ? -2.690 -7.489 -4.425 1.00 97.38 98 CYS A O 1
ATOM 760 N N . GLU A 1 99 ? -1.729 -8.505 -2.689 1.00 98.06 99 GLU A N 1
ATOM 761 C CA . GLU A 1 99 ? -2.912 -9.291 -2.336 1.00 98.06 99 GLU A CA 1
ATOM 762 C C . GLU A 1 99 ? -3.688 -8.546 -1.249 1.00 98.06 99 GLU A C 1
ATOM 764 O O . GLU A 1 99 ? -4.862 -8.228 -1.416 1.00 98.06 99 GLU A O 1
ATOM 769 N N . THR A 1 100 ? -3.018 -8.194 -0.146 1.00 98.12 100 THR A N 1
ATOM 770 C CA . THR A 1 100 ? -3.658 -7.560 1.017 1.00 98.12 100 THR A CA 1
ATOM 771 C C . THR A 1 100 ? -2.904 -6.331 1.511 1.00 98.12 100 THR A C 1
ATOM 773 O O . THR A 1 100 ? -1.719 -6.406 1.837 1.00 98.12 100 THR A O 1
ATOM 776 N N . ILE A 1 101 ? -3.626 -5.220 1.672 1.00 98.62 101 ILE A N 1
ATOM 777 C CA . ILE A 1 101 ? -3.139 -3.994 2.314 1.00 98.62 101 ILE A CA 1
ATOM 778 C C . ILE A 1 101 ? -3.978 -3.720 3.561 1.00 98.62 101 ILE A C 1
ATOM 780 O O . ILE A 1 101 ? -5.183 -3.499 3.464 1.00 98.62 101 ILE A O 1
ATOM 784 N N . GLU A 1 102 ? -3.344 -3.698 4.729 1.00 98.31 102 GLU A N 1
ATOM 785 C CA . GLU A 1 102 ? -4.005 -3.454 6.012 1.00 98.31 102 GLU A CA 1
ATOM 786 C C . GLU A 1 102 ? -3.327 -2.310 6.770 1.00 98.31 102 GLU A C 1
ATOM 788 O O . GLU A 1 102 ? -2.125 -2.361 7.026 1.00 98.31 102 GLU A O 1
ATOM 793 N N . GLY A 1 103 ? -4.088 -1.289 7.160 1.00 96.62 103 GLY A N 1
ATOM 794 C CA . GLY A 1 103 ? -3.600 -0.250 8.062 1.00 96.62 103 GLY A CA 1
ATOM 795 C C . GLY A 1 103 ? -4.617 0.825 8.406 1.00 96.62 103 GLY A C 1
ATOM 796 O O . GLY A 1 103 ? -5.734 0.806 7.909 1.00 96.62 103 GLY A O 1
ATOM 797 N N . THR A 1 104 ? -4.251 1.759 9.279 1.00 96.88 104 THR A N 1
ATOM 798 C CA . THR A 1 104 ? -5.200 2.720 9.867 1.00 96.88 104 THR A CA 1
ATOM 799 C C . THR A 1 104 ? -5.665 3.761 8.851 1.00 96.88 104 THR A C 1
ATOM 801 O O . THR A 1 104 ? -6.863 3.883 8.590 1.00 96.88 104 THR A O 1
ATOM 804 N N . SER A 1 105 ? -4.724 4.469 8.220 1.00 98.06 105 SER A N 1
ATOM 805 C CA . SER A 1 105 ? -5.027 5.430 7.152 1.00 98.06 105 SER A CA 1
ATOM 806 C C . SER A 1 105 ? -4.289 5.046 5.879 1.00 98.06 105 SER A C 1
ATOM 808 O O . SER A 1 105 ? -3.058 4.954 5.865 1.00 98.06 105 SER A O 1
ATOM 810 N N . ILE A 1 106 ? -5.035 4.828 4.801 1.00 98.75 106 ILE A N 1
ATOM 811 C CA . ILE A 1 106 ? -4.516 4.253 3.563 1.00 98.75 106 ILE A CA 1
ATOM 812 C C . ILE A 1 106 ? -4.773 5.216 2.408 1.00 98.75 106 ILE A C 1
ATOM 814 O O . ILE A 1 106 ? -5.891 5.659 2.179 1.00 98.75 106 ILE A O 1
ATOM 818 N N . THR A 1 107 ? -3.734 5.527 1.641 1.00 98.69 107 THR A N 1
ATOM 819 C CA . THR A 1 107 ? -3.830 6.306 0.405 1.00 98.69 107 THR A CA 1
ATOM 820 C C . THR A 1 107 ? -3.128 5.564 -0.722 1.00 98.69 107 THR A C 1
ATOM 822 O O . THR A 1 107 ? -1.908 5.407 -0.686 1.00 98.69 107 THR A O 1
ATOM 825 N N . LEU A 1 108 ? -3.874 5.131 -1.738 1.00 98.50 108 LEU A N 1
ATOM 826 C CA . LEU A 1 108 ? -3.349 4.324 -2.843 1.00 98.50 108 LEU A CA 1
ATOM 827 C C . LEU A 1 108 ? -3.498 5.036 -4.181 1.00 98.50 108 LEU A C 1
ATOM 829 O O . LEU A 1 108 ? -4.548 5.580 -4.494 1.00 98.50 108 LEU A O 1
ATOM 833 N N . TYR A 1 109 ? -2.452 4.977 -4.995 1.00 96.3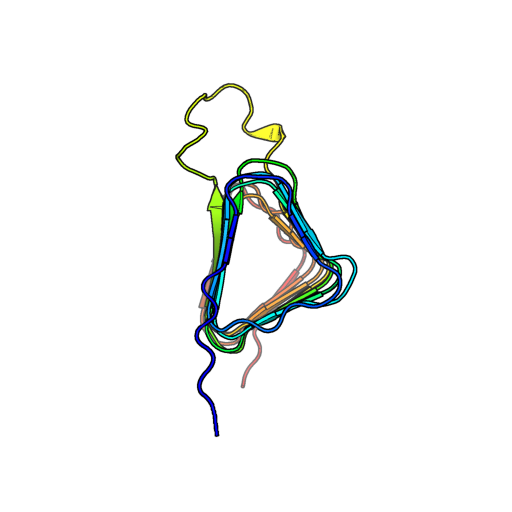1 109 TYR A N 1
ATOM 834 C CA . TYR A 1 109 ? -2.450 5.375 -6.399 1.00 96.31 109 TYR A CA 1
ATOM 835 C C . TYR A 1 109 ? -1.789 4.257 -7.200 1.00 96.31 109 TYR A C 1
ATOM 837 O O . TYR A 1 109 ? -0.857 3.621 -6.702 1.00 96.31 109 TYR A O 1
ATOM 845 N N . LEU A 1 110 ? -2.226 4.040 -8.445 1.00 94.62 110 LEU A N 1
ATOM 846 C CA . LEU A 1 110 ? -1.607 3.064 -9.355 1.00 94.62 110 LEU A CA 1
ATOM 847 C C . LEU A 1 110 ? -1.397 1.683 -8.697 1.00 94.62 110 LEU A C 1
ATOM 849 O O . LEU A 1 110 ? -0.298 1.128 -8.729 1.00 94.62 110 LEU A O 1
ATOM 853 N N . THR A 1 111 ? -2.426 1.148 -8.038 1.00 97.38 111 THR A N 1
ATOM 854 C CA . THR A 1 111 ? -2.326 -0.078 -7.227 1.00 97.38 111 THR A CA 1
ATOM 855 C C . THR A 1 111 ? -3.382 -1.102 -7.642 1.00 97.38 111 THR A C 1
ATOM 857 O O . THR A 1 111 ? -4.557 -0.768 -7.761 1.00 97.38 111 THR A O 1
ATOM 860 N N . THR A 1 112 ? -2.975 -2.350 -7.862 1.00 98.06 112 THR A N 1
ATOM 861 C CA . THR A 1 112 ? -3.881 -3.505 -7.886 1.00 98.06 112 THR A CA 1
ATOM 862 C C . THR A 1 112 ? -3.773 -4.232 -6.554 1.00 98.06 112 THR A C 1
ATOM 864 O O . THR A 1 112 ? -2.658 -4.561 -6.150 1.00 98.06 112 THR A O 1
ATOM 867 N N . ALA A 1 113 ? -4.911 -4.451 -5.894 1.00 98.44 113 ALA A N 1
ATOM 868 C CA . ALA A 1 113 ? -4.988 -5.233 -4.665 1.00 98.44 113 ALA A CA 1
ATOM 869 C C . ALA A 1 113 ? -6.267 -6.072 -4.591 1.00 98.44 113 ALA A C 1
ATOM 871 O O . ALA A 1 113 ? -7.316 -5.617 -5.046 1.00 98.44 113 ALA A O 1
ATOM 872 N N . ASP A 1 114 ? -6.203 -7.253 -3.983 1.00 98.62 114 ASP A N 1
ATOM 873 C CA . ASP A 1 114 ? -7.394 -8.088 -3.790 1.00 98.62 114 ASP A CA 1
ATOM 874 C C . ASP A 1 114 ? -8.224 -7.587 -2.604 1.00 98.62 114 ASP A C 1
ATOM 876 O O . ASP A 1 114 ? -9.444 -7.467 -2.710 1.00 98.62 114 ASP A O 1
ATOM 880 N N . LEU A 1 115 ? -7.565 -7.214 -1.502 1.00 98.50 115 LEU A N 1
ATOM 881 C CA . LEU A 1 115 ? -8.194 -6.693 -0.289 1.00 98.50 115 LEU A CA 1
ATOM 882 C C . LEU A 1 115 ? -7.460 -5.457 0.247 1.00 98.50 115 LEU A C 1
ATOM 884 O O . LEU A 1 115 ? -6.247 -5.470 0.453 1.00 98.50 115 LEU A O 1
ATOM 888 N N . VAL A 1 116 ? -8.217 -4.408 0.568 1.00 98.62 116 VAL A N 1
ATOM 889 C CA . VAL A 1 116 ? -7.732 -3.241 1.319 1.00 98.62 116 VAL A CA 1
ATOM 890 C C . VAL A 1 116 ? -8.586 -3.060 2.570 1.00 98.62 116 VAL A C 1
ATOM 892 O O . VAL A 1 116 ? -9.805 -2.946 2.471 1.00 98.62 116 VAL A O 1
ATOM 895 N N . CYS A 1 117 ? -7.966 -3.029 3.748 1.00 98.38 117 CYS A N 1
ATOM 896 C CA . CYS A 1 117 ? -8.656 -2.928 5.032 1.00 98.38 117 CYS A CA 1
ATOM 897 C C . CYS A 1 117 ? -8.081 -1.795 5.889 1.00 98.38 117 CYS A C 1
ATOM 899 O O . CYS A 1 117 ? -6.890 -1.807 6.192 1.00 98.38 117 CYS A O 1
ATOM 901 N N . GLY A 1 118 ? -8.918 -0.850 6.321 1.00 97.50 118 GLY A N 1
ATOM 902 C CA . GLY A 1 118 ? -8.477 0.269 7.155 1.00 97.50 118 GLY A CA 1
ATOM 903 C C . GLY A 1 118 ? -9.597 1.088 7.779 1.00 97.50 118 GLY A C 1
ATOM 904 O O . GLY A 1 118 ? -10.755 0.691 7.735 1.00 97.50 118 GLY A O 1
ATOM 905 N N . GLU A 1 119 ? -9.269 2.221 8.393 1.00 97.44 119 GLU A N 1
ATOM 906 C CA . GLU A 1 119 ? -10.279 3.128 8.952 1.00 97.44 119 GLU A CA 1
ATOM 907 C C . GLU A 1 119 ? -10.650 4.205 7.932 1.00 97.44 119 GLU A C 1
ATOM 909 O O . GLU A 1 119 ? -11.811 4.306 7.530 1.00 97.44 119 GLU A O 1
ATOM 914 N N . ASP A 1 120 ? -9.640 4.950 7.481 1.00 97.94 120 ASP A N 1
ATOM 915 C CA . ASP A 1 120 ? -9.744 6.035 6.508 1.00 97.94 120 ASP A CA 1
ATOM 916 C C . ASP A 1 120 ? -9.003 5.652 5.224 1.00 97.94 120 ASP A C 1
ATOM 918 O O . ASP A 1 120 ? -7.782 5.469 5.225 1.00 97.94 120 ASP A O 1
ATOM 922 N N . ILE A 1 121 ? -9.734 5.514 4.117 1.00 98.62 121 ILE A N 1
ATOM 923 C CA . ILE A 1 121 ? -9.195 4.993 2.857 1.00 98.62 121 ILE A CA 1
ATOM 924 C C . ILE A 1 121 ? -9.433 5.978 1.712 1.00 98.62 121 ILE A C 1
ATOM 926 O O . ILE A 1 121 ? -10.560 6.363 1.405 1.00 98.62 121 ILE A O 1
ATOM 930 N N . ILE A 1 122 ? -8.351 6.335 1.022 1.00 98.69 122 ILE A N 1
ATOM 931 C CA . ILE A 1 122 ? -8.355 7.157 -0.186 1.00 98.69 122 ILE A CA 1
ATOM 932 C C . ILE A 1 122 ? -7.788 6.332 -1.340 1.00 98.69 122 ILE A C 1
ATOM 934 O O . ILE A 1 122 ? -6.600 6.005 -1.379 1.00 98.69 122 ILE A O 1
ATOM 938 N N . ILE A 1 123 ? -8.634 6.029 -2.316 1.00 98.50 123 ILE A N 1
ATOM 939 C CA . ILE A 1 123 ? -8.248 5.381 -3.566 1.00 98.50 123 ILE A CA 1
ATOM 940 C C . ILE A 1 123 ? -8.133 6.460 -4.641 1.00 98.50 123 ILE A C 1
ATOM 942 O O . ILE A 1 123 ? -9.130 6.916 -5.188 1.00 98.50 123 ILE A O 1
ATOM 946 N N . GLY A 1 124 ? -6.909 6.881 -4.940 1.00 97.44 124 GLY A N 1
ATOM 947 C CA . GLY A 1 124 ? -6.590 7.769 -6.056 1.00 97.44 124 GLY A CA 1
ATOM 948 C C . GLY A 1 124 ? -6.639 7.059 -7.419 1.00 97.44 124 GLY A C 1
ATOM 949 O O . GLY A 1 124 ? -6.900 5.855 -7.473 1.00 97.44 124 GLY A O 1
ATOM 950 N N . PRO A 1 125 ? -6.364 7.772 -8.529 1.00 94.88 125 PRO A N 1
ATOM 951 C CA . PRO A 1 125 ? -6.454 7.250 -9.893 1.00 94.88 125 PRO A CA 1
ATOM 952 C C . PRO A 1 125 ? -5.630 5.987 -10.179 1.00 94.88 125 PRO A C 1
ATOM 954 O O . PRO A 1 125 ? -4.511 5.810 -9.678 1.00 94.88 125 PRO A O 1
ATOM 957 N N . GLY A 1 126 ? -6.140 5.167 -11.104 1.00 93.31 126 GLY A N 1
ATOM 958 C CA . GLY A 1 126 ? -5.425 4.023 -11.673 1.00 93.31 126 GLY A CA 1
ATOM 959 C C . GLY A 1 126 ? -5.327 2.816 -10.741 1.00 93.31 126 GLY A C 1
ATOM 960 O O . GLY A 1 126 ? -4.448 1.968 -10.930 1.00 93.31 126 GLY A O 1
ATOM 961 N N . CYS A 1 127 ? -6.202 2.739 -9.738 1.00 97.06 127 CYS A N 1
ATOM 962 C CA . CYS A 1 127 ? -6.312 1.581 -8.864 1.00 97.06 127 CYS A CA 1
ATOM 963 C C . CYS A 1 127 ? -7.338 0.568 -9.389 1.00 97.06 127 CYS A C 1
ATOM 965 O O . CYS A 1 127 ? -8.301 0.926 -10.064 1.00 97.06 127 CYS A O 1
ATOM 967 N N . SER A 1 128 ? -7.120 -0.703 -9.063 1.00 98.12 128 SER A N 1
ATOM 968 C CA . SER A 1 128 ? -8.038 -1.810 -9.335 1.00 98.12 128 SER A CA 1
ATOM 969 C C . SER A 1 128 ? -8.094 -2.694 -8.097 1.00 98.12 128 SER A C 1
ATOM 971 O O . SER A 1 128 ? -7.145 -3.432 -7.843 1.00 98.12 128 SER A O 1
ATOM 973 N N . ILE A 1 129 ? -9.167 -2.583 -7.319 1.00 98.56 129 ILE A N 1
ATOM 974 C CA . ILE A 1 129 ? -9.292 -3.216 -6.005 1.00 98.56 129 ILE A CA 1
ATOM 975 C C . ILE A 1 129 ? -10.438 -4.231 -6.004 1.00 98.56 129 ILE A C 1
ATOM 977 O O . ILE A 1 129 ? -11.545 -3.907 -6.436 1.00 98.56 129 ILE A O 1
ATOM 981 N N . GLY A 1 130 ? -10.188 -5.443 -5.506 1.00 98.69 130 GLY A N 1
ATOM 982 C CA . GLY A 1 130 ? -11.220 -6.468 -5.336 1.00 98.69 130 GLY A CA 1
ATOM 983 C C . GLY A 1 130 ? -12.238 -6.076 -4.263 1.00 98.69 130 GLY A C 1
ATOM 984 O O . GLY A 1 130 ? -13.411 -5.851 -4.553 1.00 98.69 130 GLY A O 1
ATOM 985 N N . GLU A 1 131 ? -11.786 -5.931 -3.021 1.00 98.69 131 GLU A N 1
ATOM 986 C CA . GLU A 1 131 ? -12.630 -5.581 -1.882 1.00 98.69 131 GLU A CA 1
ATOM 987 C C . GLU A 1 131 ? -11.993 -4.499 -1.007 1.00 98.69 131 GLU A C 1
ATOM 989 O O . GLU A 1 131 ? -10.803 -4.541 -0.698 1.00 98.69 131 GLU A O 1
ATOM 994 N N . ILE A 1 132 ? -12.807 -3.542 -0.562 1.00 98.69 132 ILE A N 1
ATOM 995 C CA . ILE A 1 132 ? -12.419 -2.545 0.437 1.00 98.69 132 ILE A CA 1
ATOM 996 C C . ILE A 1 132 ? -13.255 -2.730 1.696 1.00 98.69 132 ILE A C 1
ATOM 998 O O . ILE A 1 132 ? -14.482 -2.680 1.635 1.00 98.69 132 ILE A O 1
ATOM 1002 N N . ARG A 1 133 ? -12.592 -2.874 2.843 1.00 98.50 133 ARG A N 1
ATOM 1003 C CA . ARG A 1 133 ? -13.202 -2.870 4.175 1.00 98.50 133 ARG A CA 1
ATOM 1004 C C . ARG A 1 133 ? -12.779 -1.613 4.920 1.00 98.50 133 ARG A C 1
ATOM 1006 O O . ARG A 1 133 ? -11.588 -1.416 5.144 1.00 98.50 133 ARG A O 1
ATOM 1013 N N . TYR A 1 134 ? -13.733 -0.772 5.298 1.00 98.06 134 TYR A N 1
ATOM 1014 C CA . TYR A 1 134 ? -13.446 0.499 5.966 1.00 98.06 134 TYR A CA 1
ATOM 1015 C C . TYR A 1 134 ? -14.373 0.748 7.151 1.00 98.06 134 TYR A C 1
ATOM 1017 O O . TYR A 1 134 ? -15.519 0.312 7.114 1.00 98.06 134 TYR A O 1
ATOM 1025 N N . SER A 1 135 ? -13.900 1.432 8.195 1.00 97.69 135 SER A N 1
ATOM 1026 C CA . SER A 1 135 ? -14.706 1.722 9.397 1.00 97.69 135 SER A CA 1
ATOM 1027 C C . SER A 1 135 ? -14.980 3.206 9.657 1.00 97.69 135 SER A C 1
ATOM 1029 O O . SER A 1 135 ? -15.775 3.516 10.537 1.00 97.69 135 SER A O 1
ATOM 1031 N N . LYS A 1 136 ? -14.352 4.135 8.921 1.00 97.25 136 LYS A N 1
ATOM 1032 C CA . LYS A 1 136 ? -14.617 5.581 9.032 1.00 97.25 136 LYS A CA 1
ATOM 1033 C C . LYS A 1 136 ? -14.981 6.199 7.690 1.00 97.25 136 LYS A C 1
ATOM 1035 O O . LYS A 1 136 ? -16.154 6.459 7.439 1.00 97.25 136 LYS A O 1
ATOM 1040 N N . SER A 1 137 ? -13.998 6.426 6.820 1.00 97.88 137 SER A N 1
ATOM 1041 C CA . SER A 1 137 ? -14.196 7.146 5.560 1.00 97.88 137 SER A CA 1
ATOM 1042 C C . SER A 1 137 ? -13.616 6.395 4.364 1.00 97.88 137 SER A C 1
ATOM 1044 O O . SER A 1 137 ? -12.596 5.712 4.460 1.00 97.88 137 SER A O 1
ATOM 1046 N N . LEU A 1 138 ? -14.286 6.522 3.218 1.00 98.50 138 LEU A N 1
ATOM 1047 C CA . LEU A 1 138 ? -13.834 5.986 1.939 1.00 98.50 138 LEU A CA 1
ATOM 1048 C C . LEU A 1 138 ? -14.045 7.034 0.848 1.00 98.50 138 LEU A C 1
ATOM 1050 O O . LEU A 1 138 ? -15.162 7.497 0.634 1.00 98.50 138 LEU A O 1
ATOM 1054 N N . THR A 1 139 ? -12.975 7.376 0.135 1.00 98.44 139 THR A N 1
ATOM 1055 C CA . THR A 1 139 ? -13.025 8.189 -1.087 1.00 98.44 139 THR A CA 1
ATOM 1056 C C . THR A 1 139 ? -12.418 7.398 -2.235 1.00 98.44 139 THR A C 1
ATOM 1058 O O . THR A 1 139 ? -11.317 6.865 -2.101 1.00 98.44 139 THR A O 1
ATOM 1061 N N . VAL A 1 140 ? -13.115 7.335 -3.370 1.00 98.38 140 VAL A N 1
ATOM 1062 C CA . VAL A 1 140 ? -12.658 6.612 -4.562 1.00 98.38 140 VAL A CA 1
ATOM 1063 C C . VAL A 1 140 ? -12.674 7.547 -5.761 1.00 98.38 140 VAL A C 1
ATOM 1065 O O . VAL A 1 140 ? -13.700 8.138 -6.088 1.00 98.38 140 VAL A O 1
ATOM 1068 N N . ASP A 1 141 ? -11.523 7.683 -6.410 1.00 98.12 141 ASP A N 1
ATOM 1069 C CA . ASP A 1 141 ? -11.379 8.436 -7.648 1.00 98.12 141 ASP A CA 1
ATOM 1070 C C . ASP A 1 141 ? -12.128 7.733 -8.797 1.00 98.12 141 ASP A C 1
ATOM 1072 O O . ASP A 1 141 ? -12.018 6.511 -8.938 1.00 98.12 141 ASP A O 1
ATOM 1076 N N . PRO A 1 142 ? -12.847 8.470 -9.665 1.00 96.31 142 PRO A N 1
ATOM 1077 C CA . PRO A 1 142 ? -13.618 7.883 -10.764 1.00 96.31 142 PRO A CA 1
ATOM 1078 C C . PRO A 1 142 ? -12.763 7.132 -11.800 1.00 96.31 142 PRO A C 1
ATOM 1080 O O . PRO A 1 142 ? -13.301 6.364 -12.593 1.00 96.31 142 PRO A O 1
ATOM 1083 N N . LYS A 1 143 ? -11.437 7.329 -11.820 1.00 94.31 143 LYS A N 1
ATOM 1084 C CA . LYS A 1 143 ? -10.496 6.588 -12.679 1.00 94.31 143 LYS A CA 1
ATOM 1085 C C . LYS A 1 143 ? -9.986 5.295 -12.037 1.00 94.31 143 LYS A C 1
ATOM 1087 O O . LYS A 1 143 ? -8.987 4.739 -12.504 1.00 94.31 143 LYS A O 1
ATOM 1092 N N . SER A 1 144 ? -10.624 4.839 -10.966 1.00 96.69 144 SER A N 1
ATOM 1093 C CA . SER A 1 144 ? -10.296 3.600 -10.273 1.00 96.69 144 SER A CA 1
ATOM 1094 C C . SER A 1 144 ? -11.471 2.637 -10.278 1.00 96.69 144 SER A C 1
ATOM 1096 O O . SER A 1 144 ? -12.632 3.032 -10.306 1.00 96.69 144 SER A O 1
ATOM 1098 N N . GLN A 1 145 ? -11.150 1.349 -10.272 1.00 97.81 145 GLN A N 1
ATOM 1099 C CA . GLN A 1 145 ? -12.125 0.268 -10.269 1.00 97.81 145 GLN A CA 1
ATOM 1100 C C . GLN A 1 145 ? -12.102 -0.400 -8.899 1.00 97.81 145 GLN A C 1
ATOM 1102 O O . GLN A 1 145 ? -11.037 -0.777 -8.411 1.00 97.81 145 GLN A O 1
ATOM 1107 N N . VAL A 1 146 ? -13.268 -0.532 -8.275 1.00 98.25 146 VAL A N 1
ATOM 1108 C CA . VAL A 1 146 ? -13.445 -1.235 -7.002 1.00 98.25 146 VAL A CA 1
ATOM 1109 C C . VAL A 1 146 ? -14.620 -2.185 -7.169 1.00 98.25 146 VAL A C 1
ATOM 1111 O O . VAL A 1 146 ? -15.716 -1.730 -7.488 1.00 98.25 146 VAL A O 1
ATOM 1114 N N . ALA A 1 147 ? -14.401 -3.489 -6.995 1.00 98.31 147 ALA A N 1
ATOM 1115 C CA . ALA A 1 147 ? -15.457 -4.474 -7.226 1.00 98.31 147 ALA A CA 1
ATOM 1116 C C . ALA A 1 147 ? -16.449 -4.554 -6.055 1.00 98.31 147 ALA A C 1
ATOM 1118 O O . ALA A 1 147 ? -17.652 -4.679 -6.279 1.00 98.31 147 ALA A O 1
ATOM 1119 N N . ARG A 1 148 ? -15.972 -4.446 -4.809 1.00 98.25 148 ARG A N 1
ATOM 1120 C CA . ARG A 1 148 ? -16.820 -4.487 -3.612 1.00 98.25 148 ARG A CA 1
ATOM 1121 C C . ARG A 1 148 ? -16.325 -3.541 -2.523 1.00 98.25 148 ARG A C 1
ATOM 1123 O O . ARG A 1 148 ? -15.127 -3.424 -2.280 1.00 98.25 148 ARG A O 1
ATOM 1130 N N . THR A 1 149 ? -17.256 -2.917 -1.811 1.00 98.19 149 THR A N 1
ATOM 1131 C CA . THR A 1 149 ? -16.976 -2.143 -0.596 1.00 98.19 149 THR A CA 1
ATOM 1132 C C . THR A 1 149 ? -17.813 -2.673 0.567 1.00 98.19 149 THR A C 1
ATOM 1134 O O . THR A 1 149 ? -18.940 -3.135 0.386 1.00 98.19 149 THR A O 1
ATOM 1137 N N . VAL A 1 150 ? -17.242 -2.652 1.769 1.00 98.25 150 VAL A N 1
ATOM 1138 C CA . VAL A 1 150 ? -17.869 -3.112 3.010 1.00 98.25 150 VAL A CA 1
ATOM 1139 C C . VAL A 1 150 ? -17.555 -2.100 4.105 1.00 98.25 150 VAL A C 1
ATOM 1141 O O . VAL A 1 150 ? -16.392 -1.896 4.455 1.00 98.25 150 VAL A O 1
ATOM 1144 N N . PHE A 1 151 ? -18.596 -1.486 4.660 1.00 97.62 151 PHE A N 1
ATOM 1145 C CA . PHE A 1 151 ? -18.466 -0.657 5.851 1.00 97.62 151 PHE A CA 1
ATOM 1146 C C . PHE A 1 151 ? -18.519 -1.539 7.103 1.00 97.62 151 PHE A C 1
ATOM 1148 O O . PHE A 1 151 ? -19.438 -2.342 7.270 1.00 97.62 151 PHE A O 1
ATOM 1155 N N . LEU A 1 152 ? -17.513 -1.417 7.962 1.00 94.62 152 LEU A N 1
ATOM 1156 C CA . LEU A 1 152 ? -17.407 -2.132 9.225 1.00 94.62 152 LEU A CA 1
ATOM 1157 C C . LEU A 1 152 ? -17.921 -1.223 10.344 1.00 94.62 152 LEU A C 1
ATOM 1159 O O . LEU A 1 152 ? -17.214 -0.308 10.761 1.00 94.62 152 LEU A O 1
ATOM 1163 N N . ASN A 1 153 ? -19.121 -1.504 10.855 1.00 80.69 153 ASN A N 1
ATOM 1164 C CA . ASN A 1 153 ? -19.593 -0.916 12.109 1.00 80.69 153 ASN A CA 1
ATOM 1165 C C . ASN A 1 153 ? -18.741 -1.486 13.250 1.00 80.69 153 ASN A C 1
ATOM 1167 O O . ASN A 1 153 ? -18.976 -2.615 13.685 1.00 80.69 153 ASN A O 1
ATOM 1171 N N . LYS A 1 154 ? -17.726 -0.739 13.679 1.00 60.97 154 LYS A N 1
ATOM 1172 C CA . LYS A 1 154 ? -16.971 -1.010 14.903 1.00 60.97 154 LYS A CA 1
ATOM 1173 C C . LYS A 1 154 ? -17.430 -0.081 16.013 1.00 60.97 154 LYS A C 1
ATOM 1175 O O . LYS A 1 154 ? -17.708 1.096 15.696 1.00 60.97 154 LYS A O 1
#

Sequence (154 aa):
KVSRRFQSVCLGGLRVQHIQADRLKSSGYFSAAQDAAVETFYAEGAVKIHRLTAESSIELRLGNRSTIDVIKSSGTITVKPSLKLMNALIPYFRKLTCETIEGTSITLYLTTADLVCGEDIIIGPGCSIGEIRYSKSLTVDPKSQVARTVFLNK

Radius of gyration: 15.25 Å; chains: 1; bounding box: 41×26×48 Å

Foldseek 3Di:
DDPDADEDEAADEDEEAEDEHQEYEYEAAYEYPAEYEYQEYEYAEEYEYAYYEHAEEHEYAFPFEYEYAYYYYQYEYYHHHHPVPVPPPPPPGGAYEYAEHYYAAYADDRYEYAEYEYAHYHADANYEYNEYEYAHYYHHDPNYHYNYYHHDPD

pLDDT: mean 81.89, std 20.73, range [24.73, 98.75]